Protein AF-A0A924CFM2-F1 (afdb_monomer)

Foldseek 3Di:
DDPPPPPVVVVVVVVVVVVVLVPDPPDSVVVCPPPVNVVVVLLVVLLVVVLVVCCVVPVQVVCVVVVFHPPDPPSGDDPPVRVVVSVVVSVVVSSVSSVVCCVPPVVVVVVVVVVVVVVVVPPPPPPDD

Sequence (129 aa):
MHFGINDILYIPLFMALVLAIAANQQTIHKIFRAKPLQYLGDISYSIYLIHGNLIFLLAVPVLQKMGFVYKGPGSLQIPFWTGLVVCSIFLVSVVAVSSVTYFLIEKPCRKWINKSFAKKEKVPVVIAL

Solvent-accessible surface area (backbone atoms only — not comparable to full-atom values): 7606 Å² total; per-residue (Å²): 139,81,74,89,65,60,75,74,57,54,54,61,52,50,53,49,49,53,48,53,55,70,70,36,79,66,69,63,40,54,60,60,63,30,69,68,54,45,49,53,56,59,45,48,56,38,34,60,65,42,47,58,52,45,42,64,73,45,49,52,57,52,38,42,75,74,70,45,70,82,82,54,93,88,57,71,90,60,59,68,71,61,42,51,51,53,50,50,53,50,50,53,47,40,54,52,54,20,52,51,45,37,62,68,49,48,52,55,49,53,52,51,50,51,53,58,52,62,62,63,66,77,56,82,81,73,83,76,129

Secondary structure (DSSP, 8-state):
------GGGHHHHHHHHHHHHHH--SHHHHHHTSHHHHHHHHHHHHHHHHHHHHIIIIIHHHHHHTT----STT-----HHHHHHHHHHHHHHHHHHHHHHIIIIIHHHHHHHHHHHHTTS-S------

Mean predicted aligned error: 12.58 Å

pLDDT: mean 74.53, std 11.49, range [42.19, 90.5]

Radius of gyration: 22.26 Å; Cα contacts (8 Å, |Δi|>4): 44; chains: 1; bounding box: 44×42×73 Å

Structure (mmCIF, N/CA/C/O backbone):
data_AF-A0A924CFM2-F1
#
_entry.id   AF-A0A924CFM2-F1
#
loop_
_atom_site.group_PDB
_atom_site.id
_atom_site.type_symbol
_atom_site.label_atom_id
_atom_site.label_alt_id
_atom_site.label_comp_id
_atom_site.label_asym_id
_atom_site.label_entity_id
_atom_site.label_seq_id
_atom_site.pdbx_PDB_ins_code
_atom_site.Cartn_x
_atom_site.Cartn_y
_atom_site.Cartn_z
_atom_site.occupancy
_atom_site.B_iso_or_equiv
_atom_site.auth_seq_id
_atom_site.auth_comp_id
_atom_site.auth_asym_id
_atom_site.auth_atom_id
_atom_site.pdbx_PDB_model_num
ATOM 1 N N . MET A 1 1 ? 2.321 20.063 -11.121 1.00 42.19 1 MET A N 1
ATOM 2 C CA . MET A 1 1 ? 1.050 20.766 -10.851 1.00 42.19 1 MET A CA 1
ATOM 3 C C . MET A 1 1 ? 1.217 21.480 -9.517 1.00 42.19 1 MET A C 1
ATOM 5 O O . MET A 1 1 ? 1.056 20.861 -8.478 1.00 42.19 1 MET A O 1
ATOM 9 N N . HIS A 1 2 ? 1.692 22.727 -9.570 1.00 51.97 2 HIS A N 1
ATOM 10 C CA . HIS A 1 2 ? 2.077 23.563 -8.430 1.00 51.97 2 HIS A CA 1
ATOM 11 C C . HIS A 1 2 ? 0.990 24.621 -8.201 1.00 51.97 2 HIS A C 1
ATOM 13 O O . HIS A 1 2 ? 1.077 25.714 -8.753 1.00 51.97 2 HIS A O 1
ATOM 19 N N . PHE A 1 3 ? -0.043 24.325 -7.413 1.00 57.56 3 PHE A N 1
ATOM 20 C CA . PHE A 1 3 ? -0.741 25.421 -6.739 1.00 57.56 3 PHE A CA 1
ATOM 21 C C . PHE A 1 3 ? 0.184 25.833 -5.595 1.00 57.56 3 PHE A C 1
ATOM 23 O O . PHE A 1 3 ? 0.373 25.046 -4.676 1.00 57.56 3 PHE A O 1
ATOM 30 N N . GLY A 1 4 ? 0.814 27.010 -5.694 1.00 61.38 4 GLY A N 1
ATOM 31 C CA . GLY A 1 4 ? 1.782 27.580 -4.737 1.00 61.38 4 GLY A CA 1
ATOM 32 C C . GLY A 1 4 ? 1.204 27.917 -3.356 1.00 61.38 4 GLY A C 1
ATOM 33 O O . GLY A 1 4 ? 1.583 28.902 -2.731 1.00 61.38 4 GLY A O 1
ATOM 34 N N . ILE A 1 5 ? 0.251 27.115 -2.897 1.00 63.53 5 ILE A N 1
ATOM 35 C CA . ILE A 1 5 ? -0.212 27.062 -1.524 1.00 63.53 5 ILE A CA 1
ATOM 36 C C . ILE A 1 5 ? 0.885 26.322 -0.763 1.00 63.53 5 ILE A C 1
ATOM 38 O O . ILE A 1 5 ? 1.147 25.157 -1.047 1.00 63.53 5 ILE A O 1
ATOM 42 N N . ASN A 1 6 ? 1.556 27.023 0.154 1.00 70.44 6 ASN A N 1
ATOM 43 C CA . ASN A 1 6 ? 2.609 26.462 0.998 1.00 70.44 6 ASN A CA 1
ATOM 44 C C . ASN A 1 6 ? 2.165 25.111 1.566 1.00 70.44 6 ASN A C 1
ATOM 46 O O . ASN A 1 6 ? 1.140 25.055 2.247 1.00 70.44 6 ASN A O 1
ATOM 50 N N . ASP A 1 7 ? 2.950 24.052 1.341 1.00 74.06 7 ASP A N 1
ATOM 51 C CA . ASP A 1 7 ? 2.638 22.693 1.811 1.00 74.06 7 ASP A CA 1
ATOM 52 C C . ASP A 1 7 ? 2.383 22.635 3.331 1.00 74.06 7 ASP A C 1
ATOM 54 O O . ASP A 1 7 ? 1.650 21.788 3.843 1.00 74.06 7 ASP A O 1
ATOM 58 N N . ILE A 1 8 ? 2.925 23.624 4.045 1.00 82.38 8 ILE A N 1
ATOM 59 C CA . ILE A 1 8 ? 2.705 23.889 5.464 1.00 82.38 8 ILE A CA 1
ATOM 60 C C . ILE A 1 8 ? 1.222 24.069 5.828 1.00 82.38 8 ILE A C 1
ATOM 62 O O . ILE A 1 8 ? 0.842 23.735 6.946 1.00 82.38 8 ILE A O 1
ATOM 66 N N . LEU A 1 9 ? 0.381 24.582 4.919 1.00 85.19 9 LEU A N 1
ATOM 67 C CA . LEU A 1 9 ? -1.028 24.897 5.180 1.00 85.19 9 LEU A CA 1
ATOM 68 C C . LEU A 1 9 ? -1.915 23.645 5.187 1.00 85.19 9 LEU A C 1
ATOM 70 O O . LEU A 1 9 ? -2.955 23.630 5.848 1.00 85.19 9 LEU A O 1
ATOM 74 N N . TYR A 1 10 ? -1.494 22.568 4.519 1.00 84.88 10 TYR A N 1
ATOM 75 C CA . TYR A 1 10 ? -2.237 21.307 4.543 1.00 84.88 10 TYR A CA 1
ATOM 76 C C . TYR A 1 10 ? -2.225 20.659 5.928 1.00 84.88 10 TYR A C 1
ATOM 78 O O . TYR A 1 10 ? -3.204 20.020 6.301 1.00 84.88 10 TYR A O 1
ATOM 86 N N . ILE A 1 11 ? -1.164 20.862 6.715 1.00 86.62 11 ILE A N 1
ATOM 87 C CA . ILE A 1 11 ? -1.026 20.296 8.062 1.00 86.62 11 ILE A CA 1
ATOM 88 C C . ILE A 1 11 ? -2.130 20.808 9.009 1.00 86.62 11 ILE A C 1
ATOM 90 O O . ILE A 1 11 ? -2.897 19.984 9.516 1.00 86.62 11 ILE A O 1
ATOM 94 N N . PRO A 1 12 ? -2.288 22.129 9.246 1.00 90.31 12 PRO A N 1
ATOM 95 C CA . PRO A 1 12 ? -3.340 22.635 10.120 1.00 90.31 12 PRO A CA 1
ATOM 96 C C . PRO A 1 12 ? -4.731 22.404 9.532 1.00 90.31 12 PRO A C 1
ATOM 98 O O . PRO A 1 12 ? -5.661 22.142 10.290 1.00 90.31 12 PRO A O 1
ATOM 101 N N . LEU A 1 13 ? -4.887 22.440 8.203 1.00 88.81 13 LEU A N 1
ATOM 102 C CA . LEU A 1 13 ? -6.169 22.159 7.557 1.00 88.81 13 LEU A CA 1
ATOM 103 C C . LEU A 1 13 ? -6.608 20.708 7.795 1.00 88.81 13 LEU A C 1
ATOM 105 O O . LEU A 1 13 ? -7.762 20.461 8.139 1.00 88.81 13 LEU A O 1
ATOM 109 N N . PHE A 1 14 ? -5.685 19.753 7.670 1.00 87.56 14 PHE A N 1
ATOM 110 C CA . PHE A 1 14 ? -5.951 18.348 7.958 1.00 87.56 14 PHE A CA 1
ATOM 111 C C . PHE A 1 14 ? -6.235 18.125 9.447 1.00 87.56 14 PHE A C 1
ATOM 113 O O . PHE A 1 14 ? -7.177 17.417 9.793 1.00 87.56 14 PHE A O 1
ATOM 120 N N . MET A 1 15 ? -5.486 18.782 10.337 1.00 89.19 15 MET A N 1
ATOM 121 C CA . MET A 1 15 ? -5.721 18.708 11.782 1.00 89.19 15 MET A CA 1
ATOM 122 C C . MET A 1 15 ? -7.104 19.261 12.160 1.00 89.19 15 MET A C 1
ATOM 124 O O . MET A 1 15 ? -7.843 18.619 12.905 1.00 89.19 15 MET A O 1
ATOM 128 N N . ALA A 1 16 ? -7.485 20.411 11.597 1.00 90.50 16 ALA A N 1
ATOM 129 C CA . ALA A 1 16 ? -8.802 21.013 11.783 1.00 90.50 16 ALA A CA 1
ATOM 130 C C . ALA A 1 16 ? -9.918 20.130 11.211 1.00 90.50 16 ALA A C 1
ATOM 132 O O . ALA A 1 16 ? -10.957 19.981 11.848 1.00 90.50 16 ALA A O 1
ATOM 133 N N . LEU A 1 17 ? -9.698 19.496 10.055 1.00 87.50 17 LEU A N 1
ATOM 134 C CA . LEU A 1 17 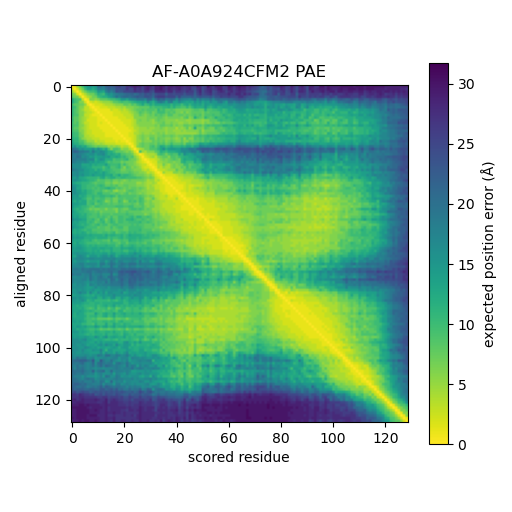? -10.638 18.548 9.460 1.00 87.50 17 LEU A CA 1
ATOM 135 C C . LEU A 1 17 ? -10.866 17.337 10.374 1.00 87.50 17 LEU A C 1
ATOM 137 O O . LEU A 1 17 ? -12.012 16.994 10.660 1.00 87.50 17 LEU A O 1
ATOM 141 N N . VAL A 1 18 ? -9.793 16.711 10.866 1.00 86.38 18 VAL A N 1
ATOM 142 C CA . VAL A 1 18 ? -9.885 15.575 11.798 1.00 86.38 18 VAL A CA 1
ATOM 143 C C . VAL A 1 18 ? -10.610 15.988 13.080 1.00 86.38 18 VAL A C 1
ATOM 145 O O . VAL A 1 18 ? -11.490 15.263 13.545 1.00 86.38 18 VAL A O 1
ATOM 148 N N . LEU A 1 19 ? -10.304 17.172 13.619 1.00 86.12 19 LEU A N 1
ATOM 149 C CA . LEU A 1 19 ? -10.938 17.694 14.830 1.00 86.12 19 LEU A CA 1
ATOM 150 C C . LEU A 1 19 ? -12.421 18.026 14.612 1.00 86.12 19 LEU A C 1
ATOM 152 O O . LEU A 1 19 ? -13.248 17.696 15.457 1.00 86.12 19 LEU A O 1
ATOM 156 N N . ALA A 1 20 ? -12.780 18.601 13.463 1.00 84.69 20 ALA A N 1
ATOM 157 C CA . ALA A 1 20 ? -14.166 18.866 13.084 1.00 84.69 20 ALA A CA 1
ATOM 158 C C . ALA A 1 20 ? -14.971 17.567 12.928 1.00 84.69 20 ALA A C 1
ATOM 160 O O . ALA A 1 20 ? -16.119 17.498 13.365 1.00 84.69 20 ALA A O 1
ATOM 161 N N . ILE A 1 21 ? -14.368 16.519 12.356 1.00 81.81 21 ILE A N 1
ATOM 162 C CA . ILE A 1 21 ? -14.994 15.193 12.248 1.00 81.81 21 ILE A CA 1
ATOM 163 C C . ILE A 1 21 ? -15.161 14.561 13.637 1.00 81.81 21 ILE A C 1
ATOM 165 O O . ILE A 1 21 ? -16.227 14.022 13.926 1.00 81.81 21 ILE A O 1
ATOM 169 N N . ALA A 1 22 ? -14.155 14.657 14.510 1.00 79.62 22 ALA A N 1
ATOM 170 C CA . ALA A 1 22 ? -14.206 14.106 15.866 1.00 79.62 22 ALA A CA 1
ATOM 171 C C . ALA A 1 22 ? -15.206 14.840 16.780 1.00 79.62 22 ALA A C 1
ATOM 173 O O . ALA A 1 22 ? -15.883 14.208 17.592 1.00 79.62 22 ALA A O 1
ATOM 174 N N . ALA A 1 23 ? -15.320 16.164 16.641 1.00 79.81 23 ALA A N 1
ATOM 175 C CA . ALA A 1 23 ? -16.257 16.990 17.400 1.00 79.81 23 ALA A CA 1
ATOM 176 C C . ALA A 1 23 ? -17.708 16.850 16.906 1.00 79.81 23 ALA A C 1
ATOM 178 O O . ALA A 1 23 ? -18.649 17.112 17.657 1.00 79.81 23 ALA A O 1
ATOM 179 N N . ASN A 1 24 ? -17.916 16.421 15.657 1.00 75.69 24 ASN A N 1
ATOM 180 C CA . ASN A 1 24 ? -19.250 16.290 15.089 1.00 75.69 24 ASN A CA 1
ATOM 181 C C . ASN A 1 24 ? -19.901 14.948 15.454 1.00 75.69 24 ASN A C 1
ATOM 183 O O . ASN A 1 24 ? -19.696 13.931 14.794 1.00 75.69 24 ASN A O 1
ATOM 187 N N . GLN A 1 25 ? -20.751 14.952 16.481 1.00 66.50 25 GLN A N 1
ATOM 188 C CA . GLN A 1 25 ? -21.376 13.733 17.010 1.00 66.50 25 GLN A CA 1
ATOM 189 C C . GLN A 1 25 ? -22.672 13.296 16.303 1.00 66.50 25 GLN A C 1
ATOM 191 O O . GLN A 1 25 ? -23.224 12.250 16.647 1.00 66.50 25 GLN A O 1
ATOM 196 N N . GLN A 1 26 ? -23.180 14.062 15.330 1.00 69.69 26 GLN A N 1
ATOM 197 C CA . GLN A 1 26 ? -24.543 13.864 14.813 1.00 69.69 26 GLN A CA 1
ATOM 198 C C . GLN A 1 26 ? -24.604 13.062 13.499 1.00 69.69 26 GLN A C 1
ATOM 200 O O . GLN A 1 26 ? -24.768 11.840 13.514 1.00 69.69 26 GLN A O 1
ATOM 205 N N . THR A 1 27 ? -24.503 13.727 12.345 1.00 64.25 27 THR A N 1
ATOM 206 C CA . THR A 1 27 ? -24.766 13.103 11.030 1.00 64.25 27 THR A CA 1
ATOM 207 C C . THR A 1 27 ? -23.504 12.526 10.393 1.00 64.25 27 THR A C 1
ATOM 209 O O . THR A 1 27 ? -23.523 11.407 9.880 1.00 64.25 27 THR A O 1
ATOM 212 N N . ILE A 1 28 ? -22.381 13.244 10.482 1.00 64.69 28 ILE A N 1
ATOM 213 C CA . ILE A 1 28 ? -21.096 12.802 9.916 1.00 64.69 28 ILE A CA 1
ATOM 214 C C . ILE A 1 28 ? -20.576 11.567 10.665 1.00 64.69 28 ILE A C 1
ATOM 216 O O . ILE A 1 28 ? -20.109 10.621 10.035 1.00 64.69 28 ILE A O 1
ATOM 220 N N . HIS A 1 29 ? -20.785 11.491 11.984 1.00 63.72 29 HIS A N 1
ATOM 221 C CA . HIS A 1 29 ? -20.431 10.310 12.778 1.00 63.72 29 HIS A CA 1
ATOM 222 C C . HIS A 1 29 ? -21.134 9.030 12.307 1.00 63.72 29 HIS A C 1
ATOM 224 O O . HIS A 1 29 ? -20.537 7.957 12.324 1.00 63.72 29 HIS A O 1
ATOM 230 N N . LYS A 1 30 ? -22.387 9.109 11.834 1.00 65.19 30 LYS A N 1
ATOM 231 C CA . LYS A 1 30 ? -23.103 7.939 11.289 1.00 65.19 30 LYS A CA 1
ATOM 232 C C . LYS A 1 30 ? -22.508 7.454 9.967 1.00 65.19 30 LYS A C 1
ATOM 234 O O . LYS A 1 30 ? -22.427 6.247 9.760 1.00 65.19 30 LYS A O 1
ATOM 239 N N . ILE A 1 31 ? -22.067 8.375 9.108 1.00 69.31 31 ILE A N 1
ATOM 240 C CA . ILE A 1 31 ? -21.426 8.055 7.824 1.00 69.31 31 ILE A CA 1
ATOM 241 C C . ILE A 1 31 ? -20.047 7.432 8.069 1.00 69.31 31 ILE A C 1
ATOM 243 O O . ILE A 1 31 ? -19.731 6.391 7.498 1.00 69.31 31 ILE A O 1
ATOM 247 N N . PHE A 1 32 ? -19.256 8.001 8.983 1.00 64.88 32 PHE A N 1
ATOM 248 C CA . PHE A 1 32 ? -17.932 7.468 9.317 1.00 64.88 32 PHE A CA 1
ATOM 249 C C . PHE A 1 32 ? -17.974 6.178 10.152 1.00 64.88 32 PHE A C 1
ATOM 251 O O . PHE A 1 32 ? -17.048 5.371 10.091 1.00 64.88 32 PHE A O 1
ATOM 258 N N . ARG A 1 33 ? -19.070 5.919 10.878 1.00 67.56 33 ARG A N 1
ATOM 259 C CA . ARG A 1 33 ? -19.338 4.618 11.524 1.00 67.56 33 ARG A CA 1
ATOM 260 C C . ARG A 1 33 ? -19.972 3.589 10.592 1.00 67.56 33 ARG A C 1
ATOM 262 O O . ARG A 1 33 ? -20.290 2.487 11.044 1.00 67.56 33 ARG A O 1
ATOM 269 N N . ALA A 1 34 ? -20.167 3.904 9.312 1.00 75.00 34 ALA A N 1
ATOM 270 C CA . ALA A 1 34 ? -20.646 2.915 8.365 1.00 75.00 34 ALA A CA 1
ATOM 271 C C . ALA A 1 34 ? -19.640 1.755 8.287 1.00 75.00 34 ALA A C 1
ATOM 273 O O . ALA A 1 34 ? -18.445 1.954 8.067 1.00 75.00 34 ALA A O 1
ATOM 274 N N . LYS A 1 35 ? -20.147 0.525 8.436 1.00 71.06 35 LYS A N 1
ATOM 275 C CA . LYS A 1 35 ? -19.365 -0.719 8.354 1.00 71.06 35 LYS A CA 1
ATOM 276 C C . LYS A 1 35 ? -18.371 -0.772 7.177 1.00 71.06 35 LYS A C 1
ATOM 278 O O . LYS A 1 35 ? -17.253 -1.214 7.422 1.00 71.06 35 LYS A O 1
ATOM 283 N N . PRO A 1 36 ? -18.701 -0.337 5.939 1.00 73.56 36 PRO A N 1
ATOM 284 C CA . PRO A 1 36 ? -17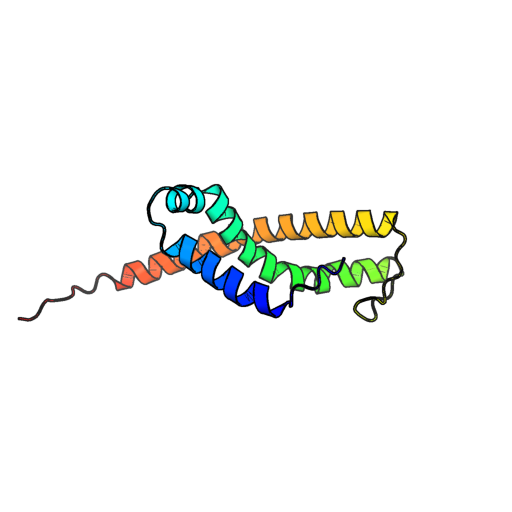.730 -0.362 4.843 1.00 73.56 36 PRO A CA 1
ATOM 285 C C . PRO A 1 36 ? -16.566 0.616 5.038 1.00 73.56 36 PRO A C 1
ATOM 287 O O . PRO A 1 36 ? -15.444 0.284 4.676 1.00 73.56 36 PRO A O 1
ATOM 290 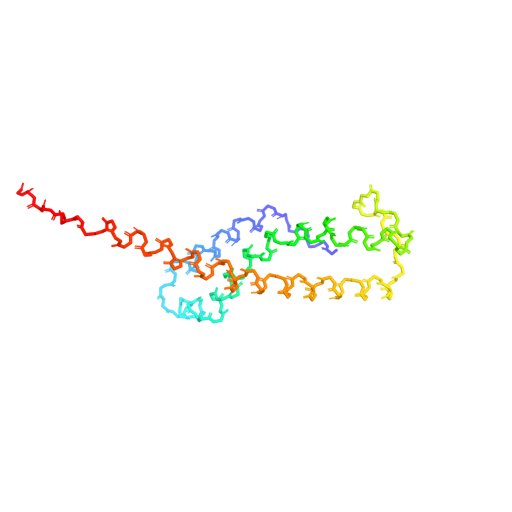N N . LEU A 1 37 ? -16.803 1.790 5.630 1.00 74.06 37 LEU A N 1
ATOM 291 C CA . LEU A 1 37 ? -15.755 2.793 5.830 1.00 74.06 37 LEU A CA 1
ATOM 292 C C . LEU A 1 37 ? -14.803 2.384 6.959 1.00 74.06 37 LEU A C 1
ATOM 294 O O . LEU A 1 37 ? -13.591 2.525 6.825 1.00 74.06 37 LEU A O 1
ATOM 298 N N . GLN A 1 38 ? -15.345 1.787 8.025 1.00 73.62 38 GLN A N 1
ATOM 299 C CA . GLN A 1 38 ? -14.535 1.146 9.063 1.00 73.62 38 GLN A CA 1
ATOM 300 C C . GLN A 1 38 ? -13.724 -0.020 8.501 1.00 73.62 38 GLN A C 1
ATOM 302 O O . GLN A 1 38 ? -12.536 -0.108 8.766 1.00 73.62 38 GLN A O 1
ATOM 307 N N . TYR A 1 39 ? -14.333 -0.868 7.669 1.00 73.25 39 TYR A N 1
ATOM 308 C CA . TYR A 1 39 ? -13.632 -1.977 7.024 1.00 73.25 39 TYR A CA 1
ATOM 309 C C . TYR A 1 39 ? -12.494 -1.502 6.108 1.00 73.25 39 TYR A C 1
ATOM 311 O O . TYR A 1 39 ? -11.416 -2.093 6.109 1.00 73.25 39 TYR A O 1
ATOM 319 N N . LEU A 1 40 ? -12.700 -0.411 5.364 1.00 75.56 40 LEU A N 1
ATOM 320 C CA . LEU A 1 40 ? -11.660 0.178 4.522 1.00 75.56 40 LEU A CA 1
ATOM 321 C C . LEU A 1 40 ? -10.499 0.733 5.363 1.00 75.56 40 LEU A C 1
ATOM 323 O O . LEU A 1 40 ? -9.337 0.533 5.011 1.00 75.56 40 LEU A O 1
ATOM 327 N N . GLY A 1 41 ? -10.811 1.376 6.493 1.00 74.62 41 GLY A N 1
ATOM 328 C CA . GLY A 1 41 ? -9.814 1.822 7.467 1.00 74.62 41 GLY A CA 1
ATOM 329 C C . GLY A 1 41 ? -9.052 0.656 8.100 1.00 74.62 41 GLY A C 1
ATOM 330 O O . GLY A 1 41 ? -7.827 0.688 8.160 1.00 74.62 41 GLY A O 1
ATOM 331 N N . ASP A 1 42 ? -9.753 -0.408 8.479 1.00 74.94 42 ASP A N 1
ATOM 332 C CA . ASP A 1 42 ? -9.162 -1.612 9.060 1.00 74.94 42 ASP A CA 1
ATOM 333 C C . ASP A 1 42 ? -8.182 -2.295 8.083 1.00 74.94 42 ASP A C 1
ATOM 335 O O . ASP A 1 42 ? -7.055 -2.624 8.448 1.00 74.94 42 ASP A O 1
ATOM 339 N N . ILE A 1 43 ? -8.555 -2.445 6.806 1.00 80.00 43 ILE A N 1
ATOM 340 C CA . ILE A 1 43 ? -7.661 -3.032 5.793 1.00 80.00 43 ILE A CA 1
ATOM 341 C C . ILE A 1 43 ? -6.483 -2.106 5.472 1.00 80.00 43 ILE A C 1
ATOM 343 O O . ILE A 1 43 ? -5.417 -2.592 5.094 1.00 80.00 43 ILE A O 1
ATOM 347 N N . SER A 1 44 ? -6.634 -0.785 5.617 1.00 81.75 44 SER A N 1
ATOM 348 C CA . SER A 1 44 ? -5.566 0.169 5.281 1.00 81.75 44 SER A CA 1
ATOM 349 C C . SER A 1 44 ? -4.276 -0.102 6.064 1.00 81.75 44 SER A C 1
ATOM 351 O O . SER A 1 44 ? -3.183 0.005 5.505 1.00 81.75 44 SER A O 1
ATOM 353 N N . TYR A 1 45 ? -4.399 -0.560 7.314 1.00 80.31 45 TYR A N 1
ATOM 354 C CA . TYR A 1 45 ? -3.260 -0.958 8.134 1.00 80.31 45 TYR A CA 1
ATOM 355 C C . TYR A 1 45 ? -2.571 -2.218 7.593 1.00 80.31 45 TYR A C 1
ATOM 357 O O . TYR A 1 45 ? -1.354 -2.229 7.391 1.00 80.31 45 TYR A O 1
ATOM 365 N N . SER A 1 46 ? -3.352 -3.251 7.268 1.00 80.75 46 SER A N 1
ATOM 366 C CA . SER A 1 46 ? -2.846 -4.462 6.609 1.00 80.75 46 SER A CA 1
ATOM 367 C C . SER A 1 46 ? -2.170 -4.148 5.263 1.00 80.75 46 SER A C 1
ATOM 369 O O . SER A 1 46 ? -1.099 -4.684 4.970 1.00 80.75 46 SER A O 1
ATOM 371 N N . ILE A 1 47 ? -2.731 -3.228 4.461 1.00 83.44 47 ILE A N 1
ATOM 372 C CA . ILE A 1 47 ? -2.108 -2.761 3.210 1.00 83.44 47 ILE A CA 1
ATOM 373 C C . ILE A 1 47 ? -0.755 -2.121 3.513 1.00 83.44 47 ILE A C 1
ATOM 375 O O . ILE A 1 47 ? 0.231 -2.477 2.874 1.00 83.44 47 ILE A O 1
ATOM 379 N N . TYR A 1 48 ? -0.688 -1.212 4.487 1.00 83.62 48 TYR A N 1
ATOM 380 C CA . TYR A 1 48 ? 0.544 -0.504 4.829 1.00 83.62 48 TYR A CA 1
ATOM 381 C C . TYR A 1 48 ? 1.683 -1.467 5.192 1.00 83.62 48 TYR A C 1
ATOM 383 O O . TYR A 1 48 ? 2.782 -1.344 4.645 1.00 83.62 48 TYR A O 1
ATOM 391 N N . LEU A 1 49 ? 1.417 -2.462 6.043 1.00 81.56 49 LEU A N 1
ATOM 392 C CA . LEU A 1 49 ? 2.427 -3.447 6.449 1.00 81.56 49 LEU A CA 1
ATOM 393 C C . LEU A 1 49 ? 2.888 -4.336 5.290 1.00 81.56 49 LEU A C 1
ATOM 395 O O . LEU A 1 49 ? 4.076 -4.647 5.168 1.00 81.56 49 LEU A O 1
ATOM 399 N N . ILE A 1 50 ? 1.959 -4.757 4.433 1.00 85.75 50 ILE A N 1
ATOM 400 C CA . ILE A 1 50 ? 2.272 -5.703 3.363 1.00 85.75 50 ILE A CA 1
ATOM 401 C C . ILE A 1 50 ? 2.890 -5.016 2.164 1.00 85.75 50 ILE A C 1
ATOM 403 O O . ILE A 1 50 ? 3.779 -5.610 1.566 1.00 85.75 50 ILE A O 1
ATOM 407 N N . HIS A 1 51 ? 2.480 -3.796 1.808 1.00 84.69 51 HIS A N 1
ATOM 408 C CA . HIS A 1 51 ? 2.928 -3.174 0.561 1.00 84.69 51 HIS A CA 1
ATOM 409 C C . HIS A 1 51 ? 4.461 -3.103 0.485 1.00 84.69 51 HIS A C 1
ATOM 411 O O . HIS A 1 51 ? 5.029 -3.469 -0.538 1.00 84.69 51 HIS A O 1
ATOM 417 N N . GLY A 1 52 ? 5.133 -2.731 1.583 1.00 84.50 52 GLY A N 1
ATOM 418 C CA . GLY A 1 52 ? 6.590 -2.648 1.642 1.00 84.50 52 GLY A CA 1
ATOM 419 C C . GLY A 1 52 ? 7.232 -4.022 1.476 1.00 84.50 52 GLY A C 1
ATOM 420 O O . GLY A 1 52 ? 8.097 -4.204 0.624 1.00 84.50 52 GLY A O 1
ATOM 421 N N . ASN A 1 53 ? 6.739 -5.018 2.216 1.00 86.38 53 ASN A N 1
ATOM 422 C CA . ASN A 1 53 ? 7.189 -6.403 2.082 1.00 86.38 53 ASN A CA 1
ATOM 423 C C . ASN A 1 53 ? 6.988 -6.927 0.652 1.00 86.38 53 ASN A C 1
ATOM 425 O O . ASN A 1 53 ? 7.893 -7.533 0.088 1.00 86.38 53 ASN A O 1
ATOM 429 N N . LEU A 1 54 ? 5.841 -6.647 0.032 1.00 85.56 54 LEU A N 1
ATOM 430 C CA . LEU A 1 54 ? 5.512 -7.082 -1.323 1.00 85.56 54 LEU A CA 1
ATOM 431 C C . LEU A 1 54 ? 6.412 -6.423 -2.374 1.00 85.56 54 LEU A C 1
ATOM 433 O O . LEU A 1 54 ? 6.788 -7.072 -3.350 1.00 85.56 54 LEU A O 1
ATOM 437 N N . ILE A 1 55 ? 6.794 -5.157 -2.177 1.00 84.25 55 ILE A N 1
ATOM 438 C CA . ILE A 1 55 ? 7.756 -4.483 -3.056 1.00 84.25 55 ILE A CA 1
ATOM 439 C C . ILE A 1 55 ? 9.087 -5.237 -3.035 1.00 84.25 55 ILE A C 1
ATOM 441 O O . ILE A 1 55 ? 9.597 -5.605 -4.093 1.00 84.25 55 ILE A O 1
ATOM 445 N N . PHE A 1 56 ? 9.628 -5.515 -1.849 1.00 82.69 56 PHE A N 1
ATOM 446 C CA . PHE A 1 56 ? 10.941 -6.149 -1.723 1.00 82.69 56 PHE A CA 1
ATOM 447 C C . PHE A 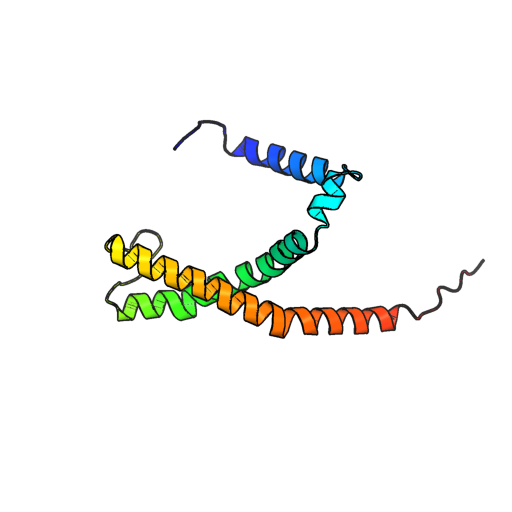1 56 ? 10.942 -7.640 -2.091 1.00 82.69 56 PHE A C 1
ATOM 449 O O . PHE A 1 56 ? 11.875 -8.098 -2.746 1.00 82.69 56 PHE A O 1
ATOM 456 N N . LEU A 1 57 ? 9.908 -8.396 -1.709 1.00 84.00 57 LEU A N 1
ATOM 457 C CA . LEU A 1 57 ? 9.836 -9.850 -1.917 1.00 84.00 57 LEU A CA 1
ATOM 458 C C . LEU A 1 57 ? 9.325 -10.252 -3.303 1.00 84.00 57 LEU A C 1
ATOM 460 O O . LEU A 1 57 ? 9.683 -11.324 -3.786 1.00 84.00 57 LEU A O 1
ATOM 464 N N . LEU A 1 58 ? 8.475 -9.436 -3.932 1.00 83.81 58 LEU A N 1
ATOM 465 C CA . LEU A 1 58 ? 7.858 -9.763 -5.220 1.00 83.81 58 LEU A CA 1
ATOM 466 C C . LEU A 1 58 ? 8.232 -8.762 -6.307 1.00 83.81 58 LEU A C 1
ATOM 468 O O . LEU A 1 58 ? 8.769 -9.173 -7.331 1.00 83.81 58 LEU A O 1
ATOM 472 N N . ALA A 1 59 ? 7.986 -7.465 -6.110 1.00 82.00 59 ALA A N 1
ATOM 473 C CA . ALA A 1 59 ? 8.146 -6.499 -7.199 1.00 82.00 59 ALA A CA 1
ATOM 474 C C . ALA A 1 59 ? 9.603 -6.410 -7.689 1.00 82.00 59 ALA A C 1
ATOM 476 O O . ALA A 1 59 ? 9.853 -6.583 -8.882 1.00 82.00 59 ALA A O 1
ATOM 477 N N . VAL A 1 60 ? 10.566 -6.211 -6.783 1.00 81.62 60 VAL A N 1
ATOM 478 C CA . VAL A 1 60 ? 12.001 -6.103 -7.112 1.00 81.62 60 VAL A CA 1
ATOM 479 C C . VAL A 1 60 ? 12.540 -7.337 -7.858 1.00 81.62 60 VAL A C 1
ATOM 481 O O . VAL A 1 60 ? 13.083 -7.156 -8.951 1.00 81.62 60 VAL A O 1
ATOM 484 N N . PRO A 1 61 ? 12.386 -8.582 -7.364 1.00 83.12 61 PRO A N 1
ATOM 485 C CA . PRO A 1 61 ? 12.923 -9.751 -8.063 1.00 83.12 61 PRO A CA 1
ATOM 486 C C . PRO A 1 61 ? 12.205 -10.045 -9.386 1.00 83.12 61 PRO A C 1
ATOM 488 O O . PRO A 1 61 ? 12.843 -10.507 -10.333 1.00 83.12 61 PRO A O 1
ATOM 491 N N . VAL A 1 62 ? 10.899 -9.768 -9.490 1.00 83.69 62 VAL A N 1
ATOM 492 C CA . VAL A 1 62 ? 10.157 -9.914 -10.755 1.00 83.69 62 VAL A CA 1
ATOM 493 C C . VAL A 1 62 ? 10.685 -8.931 -11.800 1.00 83.69 62 VAL A C 1
ATOM 495 O O . VAL A 1 62 ? 10.982 -9.338 -12.922 1.00 83.69 62 VAL A O 1
ATOM 498 N N . LEU A 1 63 ? 10.885 -7.666 -11.421 1.00 82.44 63 LEU A N 1
ATOM 499 C CA . LEU A 1 63 ? 11.468 -6.639 -12.288 1.00 82.44 63 LEU A CA 1
ATOM 500 C C . LEU A 1 63 ? 12.883 -7.016 -12.753 1.00 82.44 63 LEU A C 1
ATOM 502 O O . LEU A 1 63 ? 13.176 -6.925 -13.947 1.00 82.44 63 LEU A O 1
ATOM 506 N N . GLN A 1 64 ? 13.723 -7.525 -11.846 1.00 81.19 64 GLN A N 1
ATOM 507 C CA . GLN A 1 64 ? 15.071 -7.995 -12.183 1.00 81.19 64 GLN A CA 1
ATOM 508 C C . GLN A 1 64 ? 15.052 -9.175 -13.164 1.00 81.19 64 GLN A C 1
ATOM 510 O O . GLN A 1 64 ? 15.831 -9.182 -14.116 1.00 81.19 64 GLN A O 1
ATOM 515 N N . LYS A 1 65 ? 14.141 -10.145 -12.989 1.00 82.12 65 LYS A N 1
ATOM 516 C CA . LYS A 1 65 ? 13.971 -11.267 -13.934 1.00 82.12 65 LYS A CA 1
ATOM 517 C C . LYS A 1 65 ? 13.506 -10.820 -15.320 1.00 82.12 65 LYS A C 1
ATOM 519 O O . LYS A 1 65 ? 13.851 -11.464 -16.303 1.00 82.12 65 LYS A O 1
ATOM 524 N N . MET A 1 66 ? 12.754 -9.726 -15.405 1.00 77.69 66 MET A N 1
ATOM 525 C CA . MET A 1 66 ? 12.342 -9.119 -16.675 1.00 77.69 66 MET A CA 1
ATOM 526 C C . MET A 1 66 ? 13.447 -8.269 -17.331 1.00 77.69 66 MET A C 1
ATOM 528 O O . MET A 1 66 ? 13.210 -7.681 -18.382 1.00 77.69 66 MET A O 1
ATOM 532 N N . GLY A 1 67 ? 14.646 -8.200 -16.737 1.00 78.75 67 GLY A N 1
ATOM 533 C CA . GLY A 1 67 ? 15.793 -7.452 -17.263 1.00 78.75 67 GLY A CA 1
ATOM 534 C C . GLY A 1 67 ? 15.871 -5.995 -16.797 1.00 78.75 67 GLY A C 1
ATOM 535 O O . GLY A 1 67 ? 16.795 -5.280 -17.182 1.00 78.75 67 GLY A O 1
ATOM 536 N N . PHE A 1 68 ? 14.948 -5.546 -15.941 1.00 78.62 68 PHE A N 1
ATOM 537 C CA . PHE A 1 68 ? 14.957 -4.192 -15.391 1.00 78.62 68 PHE A CA 1
ATOM 538 C C . PHE A 1 68 ? 15.732 -4.162 -14.072 1.00 78.62 68 PHE A C 1
ATOM 540 O O . PHE A 1 68 ? 15.295 -4.688 -13.048 1.00 78.62 68 PHE A O 1
ATOM 547 N N . VAL A 1 69 ? 16.903 -3.525 -14.080 1.00 73.94 69 VAL A N 1
ATOM 548 C CA . VAL A 1 69 ? 17.739 -3.403 -12.880 1.00 73.94 69 VAL A CA 1
ATOM 549 C C . VAL A 1 69 ? 17.244 -2.238 -12.025 1.00 73.94 69 VAL A C 1
ATOM 551 O O . VAL A 1 69 ? 17.454 -1.073 -12.356 1.00 73.94 69 VAL A O 1
ATOM 554 N N . TYR A 1 70 ? 16.616 -2.552 -10.893 1.00 70.81 70 TYR A N 1
ATOM 555 C CA . TYR A 1 70 ? 16.240 -1.562 -9.886 1.00 70.81 70 TYR A CA 1
ATOM 556 C C . TYR A 1 70 ? 17.483 -1.081 -9.121 1.00 70.81 70 TYR A C 1
ATOM 558 O O . TYR A 1 70 ? 18.029 -1.820 -8.304 1.00 70.81 70 TYR A O 1
ATOM 566 N N . LYS A 1 71 ? 17.945 0.150 -9.390 1.00 67.81 71 LYS A N 1
ATOM 567 C CA . LYS A 1 71 ? 19.074 0.790 -8.675 1.00 67.81 71 LYS A CA 1
ATOM 568 C C . LYS A 1 71 ? 18.643 1.905 -7.713 1.00 67.81 71 LYS A C 1
ATOM 570 O O . LYS A 1 71 ? 19.491 2.500 -7.058 1.00 67.81 71 LYS A O 1
ATOM 575 N N . GLY A 1 72 ? 17.343 2.187 -7.614 1.00 68.00 72 GLY A N 1
ATOM 576 C CA . GLY A 1 72 ? 16.788 3.220 -6.739 1.00 68.00 72 GLY A CA 1
ATOM 577 C C . GLY A 1 72 ? 15.551 3.919 -7.317 1.00 68.00 72 GLY A C 1
ATOM 578 O O . GLY A 1 72 ? 15.187 3.682 -8.478 1.00 68.00 72 GLY A O 1
ATOM 579 N N . PRO A 1 73 ? 14.899 4.788 -6.524 1.00 63.75 73 PRO A N 1
ATOM 580 C CA . PRO A 1 73 ? 13.719 5.534 -6.953 1.00 63.75 73 PRO A CA 1
ATOM 581 C C . PRO A 1 73 ? 14.053 6.422 -8.163 1.00 63.75 73 PRO A C 1
ATOM 583 O O . PRO A 1 73 ? 15.017 7.179 -8.142 1.00 63.75 73 PRO A O 1
ATOM 586 N N . GLY A 1 74 ? 13.279 6.289 -9.245 1.00 66.44 74 GLY A N 1
ATOM 587 C CA . GLY A 1 74 ? 13.467 7.042 -10.495 1.00 66.44 74 GLY A CA 1
ATOM 588 C C . GLY A 1 74 ? 14.434 6.425 -11.518 1.00 66.44 74 GLY A C 1
ATOM 589 O O . GLY A 1 74 ? 14.505 6.913 -12.640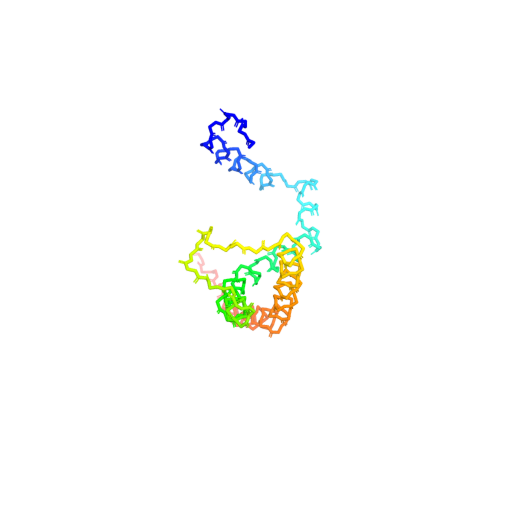 1.00 66.44 74 GLY A O 1
ATOM 590 N N . SER A 1 75 ? 15.134 5.332 -11.186 1.00 65.62 75 SER A N 1
ATOM 591 C CA . SER A 1 75 ? 16.073 4.659 -12.111 1.00 65.62 75 SER A CA 1
ATOM 592 C C . SER A 1 75 ? 15.415 3.676 -13.094 1.00 65.62 75 SER A C 1
ATOM 594 O O . SER A 1 75 ? 16.074 3.151 -13.989 1.00 65.62 75 SER A O 1
ATOM 596 N N . LEU A 1 76 ? 14.115 3.415 -12.934 1.00 70.06 76 LEU A N 1
ATOM 597 C CA . LEU A 1 76 ? 13.362 2.448 -13.731 1.00 70.06 76 LEU A CA 1
ATOM 598 C C . LEU A 1 76 ? 12.834 3.082 -15.019 1.00 70.06 76 LEU A C 1
ATOM 600 O O . LEU A 1 76 ? 11.826 3.786 -15.012 1.00 70.06 76 LEU A O 1
ATOM 604 N N . GLN A 1 77 ? 13.492 2.783 -16.136 1.00 69.56 77 GLN A N 1
ATOM 605 C CA . GLN A 1 77 ? 12.997 3.117 -17.469 1.00 69.56 77 GLN A CA 1
ATOM 606 C C . GLN A 1 77 ? 12.233 1.925 -18.040 1.00 69.56 77 GLN A C 1
ATOM 608 O O . GLN A 1 77 ? 12.794 1.060 -18.709 1.00 69.56 77 GLN A O 1
ATOM 613 N N . ILE A 1 78 ? 10.941 1.864 -17.722 1.00 75.81 78 ILE A N 1
ATOM 614 C CA . ILE A 1 78 ? 10.031 0.824 -18.205 1.00 75.81 78 ILE A CA 1
ATOM 615 C C . ILE A 1 78 ? 9.115 1.447 -19.269 1.00 75.81 78 ILE A C 1
ATOM 617 O O . ILE A 1 78 ? 8.574 2.531 -19.031 1.00 75.81 78 ILE A O 1
ATOM 621 N N . PRO A 1 79 ? 8.894 0.792 -20.424 1.00 83.44 79 PRO A N 1
ATOM 622 C CA . PRO A 1 79 ? 7.906 1.243 -21.400 1.00 83.44 79 PRO A CA 1
ATOM 623 C C . PRO A 1 79 ? 6.521 1.414 -20.759 1.00 83.44 79 PRO A C 1
ATOM 625 O O . PRO A 1 79 ? 6.128 0.618 -19.902 1.00 83.44 79 PRO A O 1
ATOM 628 N N . PHE A 1 80 ? 5.760 2.421 -21.199 1.00 81.19 80 PHE A N 1
ATOM 629 C CA . PHE A 1 80 ? 4.477 2.802 -20.589 1.00 81.19 80 PHE A CA 1
ATOM 630 C C . PHE A 1 80 ? 3.514 1.618 -20.416 1.00 81.19 80 PHE A C 1
ATOM 632 O O . PHE A 1 80 ? 3.003 1.387 -19.325 1.00 81.19 80 PHE A O 1
ATOM 639 N N . TRP A 1 81 ? 3.328 0.819 -21.469 1.00 83.12 81 TRP A N 1
ATOM 640 C CA . TRP A 1 81 ? 2.420 -0.330 -21.463 1.00 83.12 81 TRP A CA 1
ATOM 641 C C . TRP A 1 81 ? 2.845 -1.421 -20.479 1.00 83.12 81 TRP A C 1
ATOM 643 O O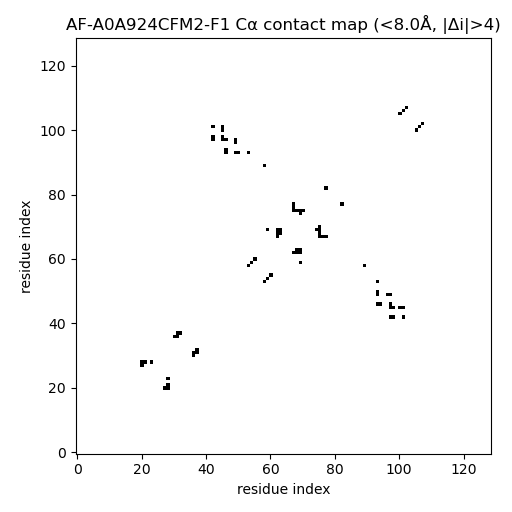 . TRP A 1 81 ? 2.030 -1.916 -19.705 1.00 83.12 81 TRP A O 1
ATOM 653 N N . THR A 1 82 ? 4.134 -1.761 -20.455 1.00 81.44 82 THR A N 1
ATOM 654 C CA . THR A 1 82 ? 4.678 -2.738 -19.504 1.00 81.44 82 THR A CA 1
ATOM 655 C C . THR A 1 82 ? 4.621 -2.221 -18.069 1.00 81.44 82 THR A C 1
ATOM 657 O O . THR A 1 82 ? 4.262 -2.976 -17.170 1.00 81.44 82 THR A O 1
ATOM 660 N N . GLY A 1 83 ? 4.888 -0.930 -17.851 1.00 82.69 83 GLY A N 1
ATOM 661 C CA . GLY A 1 83 ? 4.764 -0.299 -16.538 1.00 82.69 83 GLY A CA 1
ATOM 662 C C . GLY A 1 83 ? 3.322 -0.314 -16.035 1.00 82.69 83 GLY A C 1
ATOM 663 O O . GLY A 1 83 ? 3.080 -0.685 -14.891 1.00 82.69 83 GLY A O 1
ATOM 664 N N . LEU A 1 84 ? 2.354 -0.001 -16.902 1.00 85.69 84 LEU A N 1
ATOM 665 C CA . LEU A 1 84 ? 0.927 -0.032 -16.576 1.00 85.69 84 LEU A CA 1
ATOM 666 C C . LEU A 1 84 ? 0.474 -1.431 -16.135 1.00 85.69 84 LEU A C 1
ATOM 668 O O . LEU A 1 84 ? -0.212 -1.569 -15.120 1.00 85.69 84 LEU A O 1
ATOM 672 N N . VAL A 1 85 ? 0.876 -2.467 -16.877 1.00 86.88 85 VAL A N 1
ATOM 673 C CA . VAL A 1 85 ? 0.529 -3.862 -16.569 1.00 86.88 85 VAL A CA 1
ATOM 674 C C . VAL A 1 85 ? 1.173 -4.304 -15.256 1.00 86.88 85 VAL A C 1
ATOM 676 O O . VAL A 1 85 ? 0.474 -4.819 -14.386 1.00 86.88 85 VAL A O 1
ATOM 679 N N . VAL A 1 86 ? 2.471 -4.049 -15.064 1.00 84.00 86 VAL A N 1
ATOM 680 C CA . VAL A 1 86 ? 3.185 -4.414 -13.827 1.00 84.00 86 VAL A CA 1
ATOM 681 C C . VAL A 1 86 ? 2.601 -3.682 -12.616 1.00 84.00 86 VAL A C 1
ATOM 683 O O . VAL A 1 86 ? 2.348 -4.318 -11.595 1.00 84.00 86 VAL A O 1
ATOM 686 N N . CYS A 1 87 ? 2.308 -2.384 -12.730 1.00 83.88 87 CYS A N 1
ATOM 687 C CA . CYS A 1 87 ? 1.653 -1.615 -11.670 1.00 83.88 87 CYS A CA 1
ATOM 688 C C . CYS A 1 87 ? 0.252 -2.145 -11.353 1.00 83.88 87 CYS A C 1
ATOM 690 O O . CYS A 1 87 ? -0.096 -2.273 -10.182 1.00 83.88 87 CYS A O 1
ATOM 692 N N . SER A 1 88 ? -0.539 -2.488 -12.373 1.00 87.38 88 SER A N 1
ATOM 693 C CA . SER A 1 88 ? -1.887 -3.035 -12.173 1.00 87.38 88 SER A CA 1
ATOM 694 C C . SER A 1 88 ? -1.838 -4.388 -11.465 1.00 87.38 88 S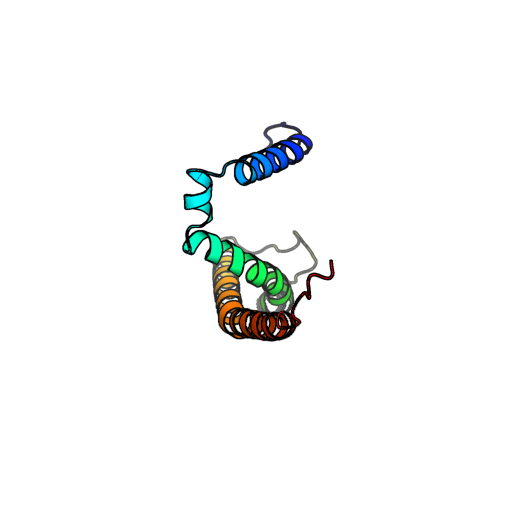ER A C 1
ATOM 696 O O . SER A 1 88 ? -2.545 -4.594 -10.480 1.00 87.38 88 SER A O 1
ATOM 698 N N . ILE A 1 89 ? -0.955 -5.290 -11.907 1.00 87.69 89 ILE A N 1
ATOM 699 C CA . ILE A 1 89 ? -0.744 -6.600 -11.273 1.00 87.69 89 ILE A CA 1
ATOM 700 C C . ILE A 1 89 ? -0.262 -6.426 -9.833 1.00 87.69 89 ILE A C 1
ATOM 702 O O . ILE A 1 89 ? -0.765 -7.096 -8.930 1.00 87.69 89 ILE A O 1
ATOM 706 N N . PHE A 1 90 ? 0.687 -5.520 -9.600 1.00 86.31 90 PHE A N 1
ATOM 707 C CA . PHE A 1 90 ? 1.193 -5.229 -8.265 1.00 86.31 90 PHE A CA 1
ATOM 708 C C . PHE A 1 90 ? 0.079 -4.719 -7.345 1.00 86.31 90 PHE A C 1
ATOM 710 O O . PHE A 1 90 ? -0.078 -5.238 -6.243 1.00 86.31 90 PHE A O 1
ATOM 717 N N . LEU A 1 91 ? -0.748 -3.779 -7.807 1.00 86.06 91 LEU A N 1
ATOM 718 C CA . LEU A 1 91 ? -1.861 -3.231 -7.031 1.00 86.06 91 LEU A CA 1
ATOM 719 C C . LEU A 1 91 ? -2.875 -4.323 -6.666 1.00 86.06 91 LEU A C 1
ATOM 721 O O . LEU A 1 91 ? -3.238 -4.459 -5.497 1.00 86.06 91 LEU A O 1
ATOM 725 N N . VAL A 1 92 ? -3.264 -5.160 -7.632 1.00 88.19 92 VAL A N 1
ATOM 726 C CA . VAL A 1 92 ? -4.150 -6.310 -7.385 1.00 88.19 92 VAL A CA 1
ATOM 727 C C . VAL A 1 92 ? -3.522 -7.279 -6.382 1.00 88.19 92 VAL A C 1
ATOM 729 O O . VAL A 1 92 ? -4.205 -7.741 -5.469 1.00 88.19 92 VAL A O 1
ATOM 732 N N . SER A 1 93 ? -2.219 -7.541 -6.497 1.00 85.44 93 SER A N 1
ATOM 733 C CA . SER A 1 93 ? -1.489 -8.426 -5.584 1.00 85.44 93 SER A CA 1
ATOM 734 C C . SER A 1 93 ? -1.449 -7.865 -4.160 1.00 85.44 93 SER A C 1
ATOM 736 O O . SER A 1 93 ? -1.710 -8.599 -3.210 1.00 85.44 93 SER A O 1
ATOM 738 N N . VAL A 1 94 ? -1.196 -6.562 -3.994 1.00 85.81 94 VAL A N 1
ATOM 739 C CA . VAL A 1 94 ? -1.234 -5.884 -2.687 1.00 85.81 94 VAL A CA 1
ATOM 740 C C . VAL A 1 94 ? -2.612 -6.010 -2.057 1.00 85.81 94 VAL A C 1
ATOM 742 O O . VAL A 1 94 ? -2.716 -6.396 -0.893 1.00 85.81 94 VAL A O 1
ATOM 745 N N . VAL A 1 95 ? -3.671 -5.731 -2.817 1.00 83.38 95 VAL A N 1
ATOM 746 C CA . VAL A 1 95 ? -5.047 -5.821 -2.313 1.00 83.38 95 VAL A CA 1
ATOM 747 C C . VAL A 1 95 ? -5.403 -7.263 -1.946 1.00 83.38 95 VAL A C 1
ATOM 749 O O . VAL A 1 95 ? -5.973 -7.494 -0.880 1.00 83.38 95 VAL A O 1
ATOM 752 N N . ALA A 1 96 ? -5.028 -8.240 -2.774 1.00 85.38 96 ALA A N 1
ATOM 753 C CA . ALA A 1 96 ? -5.291 -9.652 -2.514 1.00 85.38 96 ALA A CA 1
ATOM 754 C C . ALA A 1 96 ? -4.570 -10.142 -1.250 1.00 85.38 96 ALA A C 1
ATOM 756 O O . ALA A 1 96 ? -5.209 -10.679 -0.345 1.00 85.38 96 ALA A O 1
ATOM 757 N N . VAL A 1 97 ? -3.257 -9.913 -1.148 1.00 82.88 97 VAL A N 1
ATOM 758 C CA . VAL A 1 97 ? -2.446 -10.372 -0.008 1.00 82.88 97 VAL A CA 1
ATOM 759 C C . VAL A 1 97 ? -2.835 -9.637 1.278 1.00 82.88 97 VAL A C 1
ATOM 761 O O . VAL A 1 97 ? -2.917 -10.260 2.339 1.00 82.88 97 VAL A O 1
ATOM 764 N N . SER A 1 98 ? -3.151 -8.343 1.190 1.00 81.12 98 SER A N 1
ATOM 765 C CA . SER A 1 98 ? -3.695 -7.573 2.314 1.00 81.12 98 SER A CA 1
ATOM 766 C C . SER A 1 98 ? -5.041 -8.112 2.789 1.00 81.12 98 SER A C 1
ATOM 768 O O . SER A 1 98 ? -5.212 -8.358 3.981 1.00 81.12 98 SER A O 1
ATOM 770 N N . SER A 1 99 ? -5.971 -8.400 1.875 1.00 78.75 99 SER A N 1
ATOM 771 C CA . SER A 1 99 ? -7.277 -8.957 2.244 1.00 78.75 99 SER A CA 1
ATOM 772 C C . SER A 1 99 ? -7.144 -10.334 2.903 1.00 78.75 99 SER A C 1
ATOM 774 O O . SER A 1 99 ? -7.755 -10.596 3.943 1.00 78.75 99 SER A O 1
ATOM 776 N N . VAL A 1 100 ? -6.274 -11.194 2.365 1.00 80.06 100 VAL A N 1
ATOM 777 C CA . VAL A 1 100 ? -5.979 -12.516 2.938 1.00 80.06 100 VAL A CA 1
ATOM 778 C C . VAL A 1 100 ? -5.391 -12.387 4.344 1.00 80.06 100 VAL A C 1
ATOM 780 O O . VAL A 1 100 ? -5.849 -13.059 5.267 1.00 80.06 100 VAL A O 1
ATOM 783 N N . THR A 1 101 ? -4.429 -11.489 4.539 1.00 78.25 101 THR A N 1
ATOM 784 C CA . THR A 1 101 ? -3.756 -11.293 5.833 1.00 78.25 101 THR A CA 1
ATOM 785 C C . THR A 1 101 ? -4.689 -10.690 6.876 1.00 78.25 101 THR A C 1
ATOM 787 O O . THR A 1 101 ? -4.718 -11.143 8.023 1.00 78.25 101 THR A O 1
ATOM 790 N N . TYR A 1 102 ? -5.533 -9.746 6.465 1.00 74.50 102 TYR A N 1
ATOM 791 C CA . TYR A 1 102 ? -6.567 -9.165 7.311 1.00 74.50 102 TYR A CA 1
ATOM 792 C C . TYR A 1 102 ? -7.550 -10.230 7.828 1.00 74.50 102 TYR A C 1
ATOM 794 O O . TYR A 1 102 ? -7.880 -10.290 9.018 1.00 74.50 102 TYR A O 1
ATOM 802 N N . PHE A 1 103 ? -8.014 -11.125 6.951 1.00 72.81 103 PHE A N 1
ATOM 803 C CA . PHE A 1 103 ? -8.928 -12.193 7.356 1.00 72.81 103 PHE A CA 1
ATOM 804 C C . PHE A 1 103 ? -8.245 -13.300 8.173 1.00 72.81 103 PHE A C 1
ATOM 806 O O . PHE A 1 103 ? -8.858 -13.788 9.126 1.00 72.81 103 PHE A O 1
ATOM 813 N N . LEU A 1 104 ? -7.013 -13.688 7.825 1.00 70.81 104 LEU A N 1
ATOM 814 C CA . LEU A 1 104 ? -6.308 -14.817 8.446 1.00 70.81 104 LEU A CA 1
ATOM 815 C C . LEU A 1 104 ? -5.583 -14.472 9.745 1.00 70.81 104 LEU A C 1
ATOM 817 O O . LEU A 1 104 ? -5.488 -15.334 10.612 1.00 70.81 104 LEU A O 1
ATOM 821 N N . ILE A 1 105 ? -5.059 -13.257 9.888 1.00 70.31 105 ILE A N 1
ATOM 822 C CA . ILE A 1 105 ? -4.235 -12.871 11.042 1.00 70.31 105 ILE A CA 1
ATOM 823 C C . ILE A 1 105 ? -4.981 -11.856 11.897 1.00 70.31 105 ILE A C 1
ATOM 825 O O . ILE A 1 105 ? -5.127 -12.039 13.107 1.00 70.31 105 ILE A O 1
ATOM 829 N N . GLU A 1 106 ? -5.519 -10.810 11.277 1.00 68.38 106 GLU A N 1
ATOM 830 C CA . GLU A 1 106 ? -6.030 -9.661 12.021 1.00 68.38 106 GLU A CA 1
ATOM 831 C C . GLU A 1 106 ? -7.358 -9.964 12.733 1.00 68.38 106 GLU A C 1
ATOM 833 O O . GLU A 1 106 ? -7.489 -9.722 13.937 1.00 68.38 106 GLU A O 1
ATOM 838 N N . LYS A 1 107 ? -8.323 -10.609 12.058 1.00 68.06 107 LYS A N 1
ATOM 839 C CA . LYS A 1 107 ? -9.584 -11.046 12.695 1.00 68.06 107 LYS A CA 1
ATOM 840 C C . LYS A 1 107 ? -9.401 -12.024 13.868 1.00 68.06 107 LYS A C 1
ATOM 842 O O . LYS A 1 107 ? -10.046 -11.801 14.902 1.00 68.06 107 LYS A O 1
ATOM 847 N N . PRO A 1 108 ? -8.604 -13.106 13.768 1.00 65.38 108 PRO A N 1
ATOM 848 C CA . PRO A 1 108 ? -8.403 -14.003 14.902 1.00 65.38 108 PRO A CA 1
ATOM 849 C C . PRO A 1 108 ? -7.577 -13.355 16.011 1.00 65.38 108 PRO A C 1
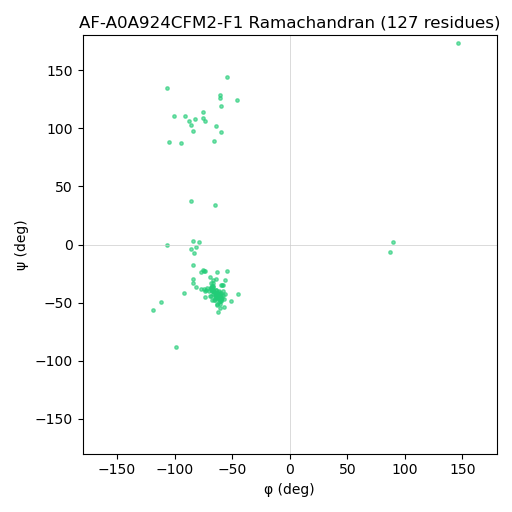ATOM 851 O O . PRO A 1 108 ? -7.953 -13.500 17.173 1.00 65.38 108 PRO A O 1
ATOM 854 N N . CYS A 1 109 ? -6.535 -12.583 15.687 1.00 67.25 109 CYS A N 1
ATOM 855 C CA . CYS A 1 109 ? -5.708 -11.921 16.698 1.00 67.25 109 CYS A CA 1
ATOM 856 C C . CYS A 1 109 ? -6.519 -10.886 17.494 1.00 67.25 109 CYS A C 1
ATOM 858 O O . CYS A 1 109 ? -6.500 -10.894 18.726 1.00 67.25 109 CYS A O 1
ATOM 860 N N . ARG A 1 110 ? -7.361 -10.087 16.820 1.00 67.12 110 ARG A N 1
ATOM 861 C CA . ARG A 1 110 ? -8.269 -9.128 17.474 1.00 67.12 110 ARG A CA 1
ATOM 862 C C . ARG A 1 110 ? -9.276 -9.813 18.397 1.00 67.12 110 ARG A C 1
ATOM 864 O O . ARG A 1 110 ? -9.530 -9.337 19.503 1.00 67.12 110 ARG A O 1
ATOM 871 N N . LYS A 1 111 ? -9.830 -10.958 17.980 1.00 70.38 111 LYS A N 1
ATOM 872 C CA . LYS A 1 111 ? -10.708 -11.774 18.838 1.00 70.38 111 LYS A CA 1
ATOM 873 C C . LYS A 1 111 ? -9.953 -12.372 20.027 1.00 70.38 111 LYS A C 1
ATOM 875 O O . LYS A 1 111 ? -10.508 -12.420 21.122 1.00 70.38 111 LYS A O 1
ATOM 880 N N . TRP A 1 112 ? -8.714 -12.815 19.828 1.00 73.75 112 TRP A N 1
ATOM 881 C CA . TRP A 1 112 ? -7.884 -13.415 20.873 1.00 73.75 112 TRP A CA 1
ATOM 882 C C . TRP A 1 112 ? -7.481 -12.390 21.938 1.00 73.75 112 TRP A C 1
ATOM 884 O O . TRP A 1 112 ? -7.649 -12.639 23.130 1.00 73.75 112 TRP A O 1
ATOM 894 N N . ILE A 1 113 ? -7.064 -11.198 21.508 1.00 73.06 113 ILE A N 1
ATOM 895 C CA . ILE A 1 113 ? -6.754 -10.053 22.368 1.00 73.06 113 ILE A CA 1
ATOM 896 C C . ILE A 1 113 ? -7.992 -9.633 23.165 1.00 73.06 113 ILE A C 1
ATOM 898 O O . ILE A 1 113 ? -7.951 -9.652 24.394 1.00 73.06 113 ILE A O 1
ATOM 902 N N . ASN A 1 114 ? -9.122 -9.354 22.507 1.00 72.12 114 ASN A N 1
ATOM 903 C CA . ASN A 1 114 ? -10.340 -8.939 23.214 1.00 72.12 114 ASN A CA 1
ATOM 904 C C . ASN A 1 114 ? -10.827 -10.001 24.211 1.00 72.12 114 ASN A C 1
ATOM 906 O O . ASN A 1 114 ? -11.303 -9.653 25.288 1.00 72.12 114 ASN A O 1
ATOM 910 N N . LYS A 1 115 ? -10.663 -11.295 23.905 1.00 70.19 115 LYS A N 1
ATOM 911 C CA . LYS A 1 115 ? -10.991 -12.384 24.838 1.00 70.19 115 LYS A CA 1
ATOM 912 C C . LYS A 1 115 ? -10.044 -12.427 26.043 1.00 70.19 115 LYS A C 1
ATOM 914 O O . LYS A 1 115 ? -10.492 -12.706 27.152 1.00 70.19 115 LYS A O 1
ATOM 919 N N . SER A 1 116 ? -8.761 -12.136 25.845 1.00 64.75 116 SER A N 1
ATOM 920 C CA . SER A 1 116 ? -7.761 -12.082 26.918 1.00 64.75 116 SER A CA 1
ATOM 921 C C . SER A 1 116 ? -7.935 -10.859 27.827 1.00 64.75 116 SER A C 1
ATOM 923 O O . SER A 1 116 ? -7.797 -10.989 29.043 1.00 64.75 116 SER A O 1
ATOM 925 N N . PHE A 1 117 ? -8.312 -9.700 27.276 1.00 62.84 117 PHE A N 1
ATOM 926 C CA . PHE A 1 117 ? -8.594 -8.488 28.057 1.00 62.84 117 PHE A CA 1
ATOM 927 C C . PHE A 1 117 ? -9.964 -8.531 28.755 1.00 62.84 117 PHE A C 1
ATOM 929 O O . PHE A 1 117 ? -10.037 -8.202 29.935 1.00 62.84 117 PHE A O 1
ATOM 936 N N . ALA A 1 118 ? -11.013 -9.074 28.124 1.00 59.25 118 ALA A N 1
ATOM 937 C CA . ALA A 1 118 ? -12.312 -9.291 28.782 1.00 59.25 118 ALA A CA 1
ATOM 938 C C . ALA A 1 118 ? -12.232 -10.284 29.959 1.00 59.25 118 ALA A C 1
ATOM 940 O O . ALA A 1 118 ? -13.051 -10.248 30.876 1.00 59.25 118 ALA A O 1
ATOM 941 N N . LYS A 1 119 ? -11.227 -11.171 29.970 1.00 53.19 119 LYS A N 1
ATOM 942 C CA . LYS A 1 119 ? -10.965 -12.064 31.108 1.00 53.19 119 LYS A CA 1
ATOM 943 C C . LYS A 1 119 ? -10.331 -11.328 32.300 1.00 53.19 119 LYS A C 1
ATOM 945 O O . LYS A 1 119 ? -10.476 -11.801 33.422 1.00 53.19 119 LYS A O 1
ATOM 950 N N . LYS A 1 120 ? -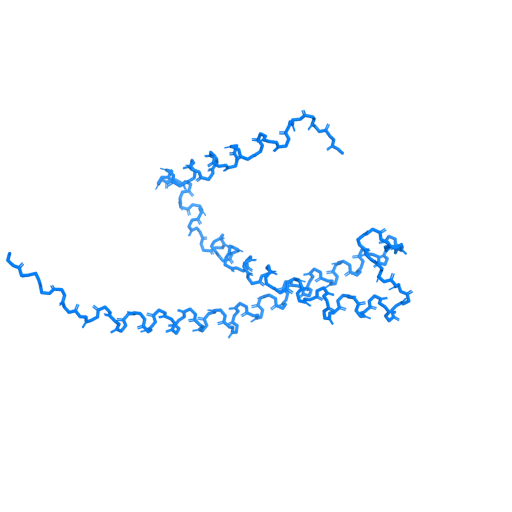9.670 -10.183 32.075 1.00 50.97 120 LYS A N 1
ATOM 951 C CA . LYS A 1 120 ? -9.077 -9.337 33.129 1.00 50.97 120 LYS A CA 1
ATOM 952 C C . LYS A 1 120 ? -10.067 -8.361 33.774 1.00 50.97 120 LYS A C 1
ATOM 954 O O . LYS A 1 120 ? -9.803 -7.911 34.879 1.00 50.97 120 LYS A O 1
ATOM 959 N N . GLU A 1 121 ? -11.207 -8.082 33.144 1.00 51.62 121 GLU A N 1
ATOM 960 C CA . GLU A 1 121 ? -12.231 -7.164 33.679 1.00 51.62 121 GLU A CA 1
ATOM 961 C C . GLU A 1 121 ? -13.170 -7.814 34.717 1.00 51.62 121 GLU A C 1
ATOM 963 O O . GLU A 1 121 ? -14.004 -7.147 35.316 1.00 51.62 121 GLU A O 1
ATOM 968 N N . LYS A 1 122 ? -13.015 -9.118 34.999 1.00 47.00 122 LYS A N 1
ATOM 969 C CA . LYS A 1 122 ? -13.670 -9.788 36.139 1.00 47.00 122 LYS A CA 1
ATOM 970 C C . LYS A 1 122 ? -12.868 -9.663 37.442 1.00 47.00 122 LYS A C 1
ATOM 972 O O . LYS A 1 122 ? -12.815 -10.612 38.221 1.00 47.00 122 LYS A O 1
ATOM 977 N N . VAL A 1 123 ? -12.234 -8.521 37.689 1.00 54.59 123 VAL A N 1
ATOM 978 C CA . VAL A 1 123 ? -11.834 -8.152 39.052 1.00 54.59 123 VAL A CA 1
ATOM 979 C C . VAL A 1 123 ? -12.885 -7.155 39.525 1.00 54.59 123 VAL A C 1
ATOM 981 O O . VAL A 1 123 ? -12.966 -6.074 38.943 1.00 54.59 123 VAL A O 1
ATOM 984 N N . PRO A 1 124 ? -13.746 -7.509 40.496 1.00 45.09 124 PRO A N 1
ATOM 985 C CA . PRO A 1 124 ? -14.729 -6.571 41.003 1.00 45.09 124 PRO A CA 1
ATOM 986 C C . PRO A 1 124 ? -13.971 -5.369 41.562 1.00 45.09 124 PRO A C 1
ATOM 988 O O . PRO A 1 124 ? -13.160 -5.509 42.477 1.00 45.09 124 PRO A O 1
ATOM 991 N N . VAL A 1 125 ? -14.222 -4.192 40.992 1.00 54.00 125 VAL A N 1
ATOM 992 C CA . VAL A 1 125 ? -13.908 -2.925 41.645 1.00 54.00 125 VAL A CA 1
ATOM 993 C C . VAL A 1 125 ? -14.821 -2.876 42.863 1.00 54.00 125 VAL A C 1
ATOM 995 O O . VAL A 1 125 ? -15.976 -2.466 42.783 1.00 54.00 125 VAL A O 1
ATOM 998 N N . VAL A 1 126 ? -14.329 -3.417 43.978 1.00 50.12 126 VAL A N 1
ATOM 999 C CA . VAL A 1 126 ? -14.916 -3.199 45.292 1.00 50.12 126 VAL A CA 1
ATOM 1000 C C . VAL A 1 126 ? -14.747 -1.711 45.548 1.00 50.12 126 VAL A C 1
ATOM 1002 O O . VAL A 1 126 ? -13.649 -1.235 45.823 1.00 50.12 126 VAL A O 1
ATOM 1005 N N . ILE A 1 127 ? -15.841 -0.978 45.361 1.00 51.97 127 ILE A N 1
ATOM 1006 C CA . ILE A 1 127 ? -16.013 0.382 45.850 1.00 51.97 127 ILE A CA 1
ATOM 1007 C C . ILE A 1 127 ? -15.870 0.282 47.371 1.00 51.97 127 ILE A C 1
ATOM 1009 O O . ILE A 1 127 ? -16.791 -0.141 48.067 1.00 51.97 127 ILE A O 1
ATOM 1013 N N . ALA A 1 128 ? -14.670 0.565 47.867 1.00 43.44 128 ALA A N 1
ATOM 1014 C CA . ALA A 1 128 ? -14.420 0.775 49.279 1.00 43.44 128 ALA A CA 1
ATOM 1015 C C . ALA A 1 128 ? -14.664 2.261 49.561 1.00 43.44 128 ALA A C 1
ATOM 1017 O O . ALA A 1 128 ? -13.888 3.093 49.104 1.00 43.44 128 ALA A O 1
ATOM 1018 N N . LEU A 1 129 ? -15.805 2.498 50.221 1.00 46.16 129 LEU A N 1
ATOM 1019 C CA . LEU A 1 129 ? -16.169 3.582 51.147 1.00 46.16 129 LEU A CA 1
ATOM 1020 C C . LEU A 1 129 ? -15.542 4.967 50.932 1.00 46.16 129 LEU A C 1
ATOM 1022 O O . LEU A 1 129 ? -14.337 5.131 51.215 1.00 46.16 129 LEU A O 1
#